Protein AF-A0A0F9ETB3-F1 (afdb_monomer_lite)

Foldseek 3Di:
DQDDPVVLVVLLVVVLVVDFFAFEKEKEWQDADPVNFKTFIWIWGQDPNDIDTCAVSLCNNLVFDADPVRRGTIFGGDDDDRQLVSQLSSQLSSCQQFAQAFDLDDPRDTGTTGSRSNRYHYDYD

Sequence (125 aa):
MKITKSEQEKSIKRLRVLVKEGDTIYTTLKHVSRSGMSRSIDVHIIKANKPRWLSRSVAEILNWGFDEKREAVKVSGCGMDMGFHLVYTLSSVLFPNGSKTLITGRNGDKKPEKDGGYLLEQVWM

Structure (mmCIF, N/CA/C/O backbone):
data_AF-A0A0F9ETB3-F1
#
_entry.id   AF-A0A0F9ETB3-F1
#
loop_
_atom_site.group_PDB
_atom_site.id
_atom_site.type_symbol
_atom_site.label_atom_id
_atom_site.label_alt_id
_atom_site.label_comp_id
_atom_site.label_asym_id
_atom_site.label_entity_id
_atom_site.label_seq_id
_atom_site.pdbx_PDB_ins_code
_atom_site.Cartn_x
_atom_site.Cartn_y
_atom_site.Cartn_z
_atom_site.occupancy
_atom_site.B_iso_or_equiv
_atom_site.auth_seq_id
_atom_site.auth_comp_id
_atom_site.auth_asym_id
_atom_site.auth_atom_id
_atom_site.pdbx_PDB_model_num
ATOM 1 N N . MET A 1 1 ? -13.598 -0.725 12.609 1.00 57.12 1 MET A N 1
ATOM 2 C CA . MET A 1 1 ? -13.510 -2.011 13.332 1.00 57.12 1 MET A CA 1
ATOM 3 C C . MET A 1 1 ? -12.033 -2.361 13.430 1.00 57.12 1 MET A C 1
ATOM 5 O O . MET A 1 1 ? -11.374 -2.291 12.402 1.00 57.12 1 MET A O 1
ATOM 9 N N . LYS A 1 2 ? -11.479 -2.599 14.627 1.00 66.38 2 LYS A N 1
ATOM 10 C CA . LYS A 1 2 ? -10.078 -3.042 14.747 1.00 66.38 2 LYS A CA 1
ATOM 11 C C . LYS A 1 2 ? -10.027 -4.523 14.386 1.00 66.38 2 LYS A C 1
ATOM 13 O O . LYS A 1 2 ? -10.762 -5.304 14.981 1.0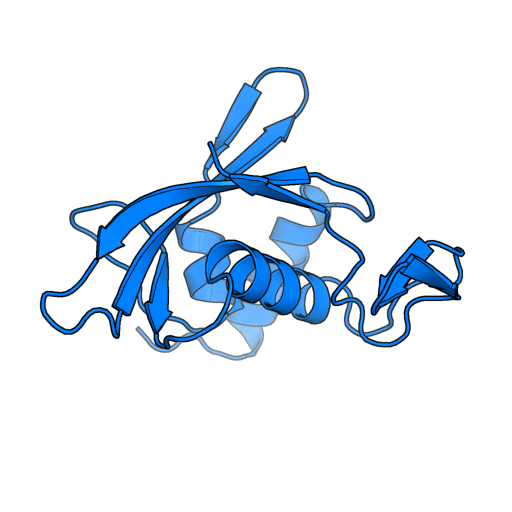0 66.38 2 LYS A O 1
ATOM 18 N N . ILE A 1 3 ? -9.211 -4.869 13.402 1.00 81.62 3 ILE A N 1
ATOM 19 C CA . ILE A 1 3 ? -9.071 -6.234 12.890 1.00 81.62 3 ILE A CA 1
ATOM 20 C C . ILE A 1 3 ? -8.052 -6.972 13.761 1.00 81.62 3 ILE A C 1
ATOM 22 O O . ILE A 1 3 ? -7.088 -6.371 14.244 1.00 81.62 3 ILE A O 1
ATOM 26 N N . THR A 1 4 ? -8.262 -8.262 14.008 1.00 88.19 4 THR A N 1
ATOM 27 C CA . THR A 1 4 ? -7.295 -9.073 14.759 1.00 88.19 4 THR A CA 1
ATOM 28 C C . THR A 1 4 ? -6.047 -9.354 13.916 1.00 88.19 4 THR A C 1
ATOM 30 O O . THR A 1 4 ? -6.105 -9.400 12.687 1.00 88.19 4 THR A O 1
ATOM 33 N N . LYS A 1 5 ? -4.899 -9.624 14.555 1.00 86.12 5 LYS A N 1
ATOM 34 C CA . LYS A 1 5 ? -3.663 -9.987 13.830 1.00 86.12 5 LYS A CA 1
ATOM 35 C C . LYS A 1 5 ? -3.856 -11.197 12.902 1.00 86.12 5 LYS A C 1
ATOM 37 O O . LYS A 1 5 ? -3.346 -11.206 11.788 1.00 86.12 5 LYS A O 1
ATOM 42 N N . SER A 1 6 ? -4.642 -12.189 13.328 1.00 89.06 6 SER A N 1
ATOM 43 C CA . SER A 1 6 ? -4.928 -13.382 12.517 1.00 89.06 6 SER A CA 1
ATOM 44 C C . SER A 1 6 ? -5.726 -13.053 11.251 1.00 89.06 6 SER A C 1
ATOM 46 O O . SER A 1 6 ? -5.459 -13.596 10.179 1.00 89.06 6 SER A O 1
ATOM 48 N N . GLU A 1 7 ? -6.705 -12.155 11.348 1.00 87.88 7 GLU A N 1
ATOM 49 C CA . GLU A 1 7 ? -7.479 -11.695 10.193 1.00 87.88 7 GLU A CA 1
ATOM 50 C C . GLU A 1 7 ? -6.622 -10.848 9.249 1.00 87.88 7 GLU A C 1
ATOM 52 O O . GLU A 1 7 ? -6.676 -11.051 8.037 1.00 87.88 7 GLU A O 1
ATOM 57 N N . GLN A 1 8 ? -5.765 -9.982 9.797 1.00 88.94 8 GLN A N 1
ATOM 58 C CA . GLN A 1 8 ? -4.810 -9.194 9.019 1.00 88.94 8 GLN A CA 1
ATOM 59 C C . GLN A 1 8 ? -3.875 -10.101 8.202 1.00 88.94 8 GLN A C 1
ATOM 61 O O . GLN A 1 8 ? -3.727 -9.906 6.997 1.00 88.94 8 GLN A O 1
ATOM 66 N N . GLU A 1 9 ? -3.308 -11.149 8.807 1.00 90.31 9 GLU A N 1
ATOM 67 C CA . GLU A 1 9 ? -2.466 -12.125 8.101 1.00 90.31 9 GLU A CA 1
ATOM 68 C C . GLU A 1 9 ? -3.214 -12.867 6.987 1.00 90.31 9 GLU A C 1
ATOM 70 O O . GLU A 1 9 ? -2.655 -13.114 5.915 1.00 90.31 9 GLU A O 1
ATOM 75 N N . LYS A 1 10 ? -4.487 -13.220 7.207 1.00 91.12 10 LYS A N 1
A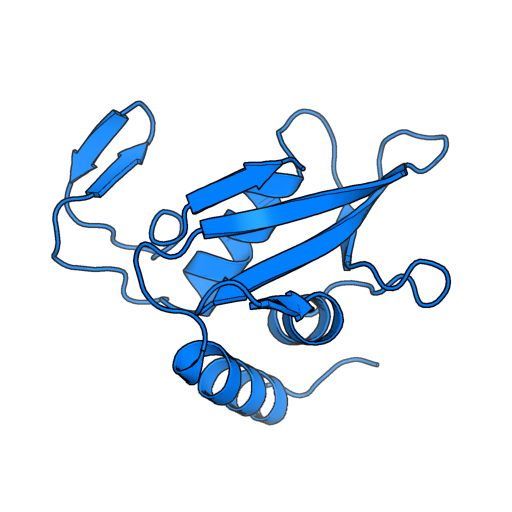TOM 76 C CA . LYS A 1 10 ? -5.329 -13.833 6.167 1.00 91.12 10 LYS A CA 1
ATOM 77 C C . LYS A 1 10 ? -5.548 -12.866 5.002 1.00 91.12 10 LYS A C 1
ATOM 79 O O . LYS A 1 10 ? -5.433 -13.287 3.850 1.00 91.12 10 LYS A O 1
ATOM 84 N N . SER A 1 11 ? -5.816 -11.592 5.282 1.00 90.19 11 SER A N 1
ATOM 85 C CA . SER A 1 11 ? -5.967 -10.556 4.254 1.00 90.19 11 SER A CA 1
ATOM 86 C C . SER A 1 11 ? -4.666 -10.322 3.485 1.00 90.19 11 SER A C 1
ATOM 88 O O . SER A 1 11 ? -4.693 -10.292 2.255 1.00 90.19 11 SER A O 1
ATOM 90 N N . ILE A 1 12 ? -3.518 -10.284 4.172 1.00 93.06 12 ILE A N 1
ATOM 91 C CA . ILE A 1 12 ? -2.190 -10.211 3.542 1.00 93.06 12 ILE A CA 1
ATOM 92 C C . ILE A 1 12 ? -1.985 -11.394 2.593 1.00 93.06 12 ILE A C 1
ATOM 94 O O . ILE A 1 12 ? -1.648 -11.199 1.427 1.00 93.06 12 ILE A O 1
ATOM 98 N N . LYS A 1 13 ? -2.236 -12.629 3.051 1.00 93.12 13 LYS A N 1
ATOM 99 C CA . LYS A 1 13 ? -2.086 -13.834 2.216 1.00 93.12 13 LYS A CA 1
ATOM 100 C C . LYS A 1 13 ? -2.955 -13.773 0.962 1.00 93.12 13 LYS A C 1
ATOM 102 O O . LYS A 1 13 ? -2.468 -14.094 -0.117 1.00 93.12 13 LYS A O 1
ATOM 107 N N . ARG A 1 14 ? -4.211 -13.331 1.083 1.00 92.06 14 ARG A N 1
ATOM 108 C CA . ARG A 1 14 ? -5.123 -13.163 -0.061 1.00 92.06 14 ARG A CA 1
ATOM 109 C C . ARG A 1 14 ? -4.611 -12.108 -1.037 1.00 92.06 14 ARG A C 1
ATOM 111 O O . ARG A 1 14 ? -4.555 -12.375 -2.235 1.00 92.06 14 ARG A O 1
ATOM 118 N N . LEU A 1 15 ? -4.197 -10.941 -0.540 1.00 93.75 15 LEU A N 1
ATOM 119 C CA . LEU A 1 15 ? -3.752 -9.853 -1.406 1.00 93.75 15 LEU A CA 1
ATOM 120 C C . LEU A 1 15 ? -2.433 -10.188 -2.121 1.00 93.75 15 LEU A C 1
ATOM 122 O O . LEU A 1 15 ? -2.296 -9.870 -3.297 1.00 93.75 15 LEU A O 1
ATOM 126 N N . ARG A 1 16 ? -1.522 -10.936 -1.482 1.00 94.00 16 ARG A N 1
ATOM 127 C CA . ARG A 1 16 ? -0.275 -11.437 -2.100 1.00 94.00 16 ARG A CA 1
ATOM 128 C C . ARG A 1 16 ? -0.489 -12.419 -3.254 1.00 94.00 16 ARG A C 1
ATOM 130 O O . ARG A 1 16 ? 0.441 -12.671 -4.022 1.00 94.00 16 ARG A O 1
ATOM 137 N N . VAL A 1 17 ? -1.673 -13.018 -3.395 1.00 93.62 17 VAL A N 1
ATOM 138 C CA . VAL A 1 17 ? -1.996 -13.813 -4.594 1.00 93.62 17 VAL A CA 1
ATOM 139 C C . VAL A 1 17 ? -2.144 -12.892 -5.805 1.00 93.62 17 VAL A C 1
ATOM 141 O O . VAL A 1 17 ? -1.695 -13.247 -6.892 1.00 93.62 17 VAL A O 1
ATOM 144 N N . LEU A 1 18 ? -2.720 -11.706 -5.599 1.00 94.25 18 LEU A N 1
ATOM 145 C CA . LEU A 1 18 ? -3.023 -10.737 -6.647 1.00 94.25 18 LEU A CA 1
ATOM 146 C C . LEU A 1 18 ? -1.867 -9.770 -6.934 1.00 94.25 18 LEU A C 1
ATOM 148 O O . LEU A 1 18 ? -1.573 -9.514 -8.100 1.00 94.25 18 LEU A O 1
ATOM 152 N N . VAL A 1 19 ? -1.256 -9.232 -5.879 1.00 96.62 19 VAL A N 1
ATOM 153 C CA . VAL A 1 19 ? -0.198 -8.216 -5.931 1.00 96.62 19 VAL A CA 1
ATOM 154 C C . VAL A 1 19 ? 1.161 -8.899 -5.806 1.00 96.62 19 VAL A C 1
ATOM 156 O O . VAL A 1 19 ? 1.392 -9.667 -4.866 1.00 96.62 19 VAL A O 1
ATOM 159 N N . LYS A 1 20 ? 2.047 -8.638 -6.764 1.00 95.31 20 LYS A N 1
ATOM 160 C CA . LYS A 1 20 ? 3.401 -9.189 -6.867 1.00 95.31 20 LYS A CA 1
ATOM 161 C C . LYS A 1 20 ? 4.438 -8.071 -6.875 1.00 95.31 20 LYS A C 1
ATOM 163 O O . LYS A 1 20 ? 4.110 -6.914 -7.109 1.00 95.31 20 LYS A O 1
ATOM 168 N N . GLU A 1 21 ? 5.685 -8.444 -6.613 1.00 93.88 21 GLU A N 1
ATOM 169 C CA . GLU A 1 21 ? 6.832 -7.542 -6.747 1.00 93.88 21 GLU A CA 1
ATOM 170 C C . GLU A 1 21 ? 6.867 -6.946 -8.166 1.00 93.88 21 GLU A C 1
ATOM 172 O O . GLU A 1 21 ? 6.644 -7.662 -9.144 1.00 93.88 21 GLU A O 1
ATOM 177 N N . GLY A 1 22 ? 7.121 -5.641 -8.266 1.00 92.88 22 GLY A N 1
ATOM 178 C CA . GLY A 1 22 ? 7.149 -4.880 -9.517 1.00 92.88 22 GLY A CA 1
ATOM 179 C C . GLY A 1 22 ? 5.779 -4.437 -10.040 1.00 92.88 22 GLY A C 1
ATOM 180 O O . GLY A 1 22 ? 5.716 -3.781 -11.078 1.00 92.88 22 GLY A O 1
ATOM 181 N N . ASP A 1 23 ? 4.679 -4.770 -9.358 1.00 96.56 23 ASP A N 1
ATOM 182 C CA . ASP A 1 23 ? 3.359 -4.289 -9.763 1.00 96.56 23 ASP A CA 1
ATOM 183 C C . ASP A 1 23 ? 3.197 -2.783 -9.539 1.00 96.56 23 ASP A C 1
ATOM 185 O O . ASP A 1 23 ? 3.639 -2.226 -8.533 1.00 96.56 23 ASP A O 1
ATOM 189 N N . THR A 1 24 ? 2.474 -2.140 -10.456 1.00 97.81 24 THR A N 1
ATOM 190 C CA . THR A 1 24 ? 2.076 -0.738 -10.333 1.00 97.81 24 THR A CA 1
ATOM 191 C C . THR A 1 24 ? 0.742 -0.609 -9.610 1.00 97.81 24 THR A C 1
ATOM 193 O O . THR A 1 24 ? -0.284 -1.139 -10.051 1.00 97.81 24 THR A O 1
ATOM 196 N N . ILE A 1 25 ? 0.753 0.137 -8.510 1.00 98.38 25 ILE A N 1
ATOM 197 C CA . ILE A 1 25 ? -0.429 0.546 -7.767 1.00 98.38 25 ILE A CA 1
ATOM 198 C C . ILE A 1 25 ? -0.814 1.959 -8.187 1.00 98.38 25 ILE A C 1
ATOM 200 O O . ILE A 1 25 ? -0.037 2.909 -8.080 1.00 98.38 25 ILE A O 1
ATOM 204 N N . TYR A 1 26 ? -2.052 2.089 -8.639 1.00 98.62 26 TYR A N 1
ATOM 205 C CA . TYR A 1 26 ? -2.625 3.348 -9.067 1.00 98.62 26 TYR A CA 1
ATOM 206 C C . TYR A 1 26 ? -3.401 3.979 -7.923 1.00 98.62 26 TYR A C 1
ATOM 208 O O . TYR A 1 26 ? -4.249 3.332 -7.301 1.00 98.62 26 TYR A O 1
ATOM 216 N N . THR A 1 27 ? -3.132 5.252 -7.663 1.00 98.62 27 THR A N 1
ATOM 217 C CA . THR A 1 27 ? -3.801 6.019 -6.616 1.00 98.62 27 THR A CA 1
ATOM 218 C C . THR A 1 27 ? -4.552 7.200 -7.207 1.00 98.62 27 THR A C 1
ATOM 220 O O . THR A 1 27 ? -4.020 7.910 -8.055 1.00 98.62 27 THR A O 1
ATOM 223 N N . THR A 1 28 ? -5.758 7.460 -6.710 1.00 98.50 28 THR A N 1
ATOM 224 C CA . THR A 1 28 ? -6.560 8.631 -7.090 1.00 98.50 28 THR A CA 1
ATOM 225 C C . THR A 1 28 ? -6.994 9.382 -5.842 1.00 98.50 28 THR A C 1
ATOM 227 O O . THR A 1 28 ? -7.545 8.803 -4.903 1.00 98.50 28 THR A O 1
ATOM 230 N N . LEU A 1 29 ? -6.770 10.693 -5.817 1.00 98.06 29 LEU A N 1
ATOM 231 C CA . LEU A 1 29 ? -7.167 11.531 -4.692 1.00 98.06 29 LEU A CA 1
ATOM 232 C C . LEU A 1 29 ? -8.663 11.861 -4.781 1.00 98.06 29 LEU A C 1
ATOM 234 O O . LEU A 1 29 ? -9.089 12.600 -5.661 1.00 98.06 29 LEU A O 1
ATOM 238 N N . LYS A 1 30 ? -9.472 11.347 -3.849 1.00 98.19 30 LYS A N 1
ATOM 239 C CA . LYS A 1 30 ? -10.925 11.604 -3.821 1.00 98.19 30 LYS A CA 1
ATOM 240 C C . LYS A 1 30 ? -11.300 12.827 -2.994 1.00 98.19 30 LYS A C 1
ATOM 242 O O . LYS A 1 30 ? -12.338 13.438 -3.234 1.00 98.19 30 LYS A O 1
ATOM 247 N N . HIS A 1 31 ? -10.523 13.138 -1.957 1.00 98.06 31 HIS A N 1
ATOM 248 C CA . HIS A 1 31 ? -10.812 14.244 -1.044 1.00 98.06 31 HIS A CA 1
ATOM 249 C C . HIS A 1 31 ? -9.609 14.604 -0.175 1.00 98.06 31 HIS A C 1
ATOM 251 O O . HIS A 1 31 ? -8.793 13.744 0.155 1.00 98.06 31 HIS A O 1
ATOM 257 N N . VAL A 1 32 ? -9.567 15.859 0.270 1.00 97.44 32 VAL A N 1
ATOM 258 C CA . VAL A 1 32 ? -8.623 16.371 1.267 1.00 97.44 32 VAL A CA 1
ATOM 259 C C . VAL A 1 32 ? -9.411 17.089 2.361 1.00 97.44 32 VAL A C 1
ATOM 261 O O . VAL A 1 32 ? -10.359 17.816 2.068 1.00 97.44 32 VAL A O 1
ATOM 264 N N . SER A 1 33 ? -9.050 16.886 3.629 1.00 96.38 33 SER A N 1
ATOM 265 C CA . SER A 1 33 ? -9.632 17.645 4.739 1.00 96.38 33 SER A CA 1
ATOM 266 C C . SER A 1 33 ? -9.328 19.140 4.605 1.00 96.38 33 SER A C 1
ATOM 268 O O . SER A 1 33 ? -8.307 19.526 4.044 1.00 96.38 33 SER A O 1
ATOM 270 N N . ARG A 1 34 ? -10.165 19.998 5.205 1.00 96.81 34 ARG A N 1
ATOM 271 C CA . ARG A 1 34 ? -9.944 21.460 5.216 1.00 96.81 34 ARG A CA 1
ATOM 272 C C . ARG A 1 34 ? -8.564 21.869 5.742 1.00 96.81 34 ARG A C 1
ATOM 274 O O . ARG A 1 34 ? -8.014 22.857 5.286 1.00 96.81 34 ARG A O 1
ATOM 281 N N . SER A 1 35 ? -8.019 21.117 6.698 1.00 95.31 35 SER A N 1
ATOM 282 C CA . SER A 1 35 ? -6.686 21.349 7.266 1.00 95.31 35 SER A CA 1
ATOM 283 C C . SER A 1 35 ? -5.530 20.884 6.374 1.00 95.31 35 SER A C 1
ATOM 285 O O . SER A 1 35 ? -4.380 21.120 6.716 1.00 95.31 35 SER A O 1
ATOM 287 N N . GLY A 1 36 ? -5.797 20.144 5.293 1.00 94.25 36 GLY A N 1
ATOM 288 C CA . GLY A 1 36 ? -4.755 19.502 4.484 1.00 94.25 36 GLY A CA 1
ATOM 289 C C . GLY A 1 36 ? -4.071 18.298 5.151 1.00 94.25 36 GLY A C 1
ATOM 290 O O . GLY A 1 36 ? -3.185 17.690 4.548 1.00 94.25 36 GLY A O 1
ATOM 291 N N . MET A 1 37 ? -4.478 17.939 6.376 1.00 96.25 37 MET A N 1
ATOM 292 C CA . MET A 1 37 ? -3.832 16.909 7.204 1.00 96.25 37 MET A CA 1
ATOM 293 C C . MET A 1 37 ? -4.338 15.486 6.946 1.00 96.25 37 MET A C 1
ATOM 295 O O . MET A 1 37 ? -3.756 14.531 7.458 1.00 96.25 37 MET A O 1
ATOM 299 N N . SER A 1 38 ? -5.430 15.314 6.199 1.00 96.62 38 SER A N 1
ATOM 300 C CA . SER A 1 38 ? -5.966 13.996 5.857 1.00 96.62 38 SER A CA 1
ATOM 301 C C . SER A 1 38 ? -6.466 13.958 4.420 1.00 96.62 38 SER A C 1
ATOM 303 O O . SER A 1 38 ? -7.020 14.937 3.918 1.00 96.62 38 SER A O 1
ATOM 305 N N . ARG A 1 39 ? -6.265 12.821 3.757 1.00 97.81 39 ARG A N 1
ATOM 306 C CA . ARG A 1 39 ? -6.658 12.555 2.373 1.00 97.81 39 ARG A CA 1
ATOM 307 C C . ARG A 1 39 ? -7.444 11.253 2.311 1.00 97.81 39 ARG A C 1
ATOM 309 O O . ARG A 1 39 ? -7.110 10.308 3.020 1.00 97.81 39 ARG A O 1
ATOM 316 N N . SER A 1 40 ? -8.456 11.206 1.454 1.00 98.50 40 SER A N 1
ATOM 317 C CA . SER A 1 40 ? -9.128 9.964 1.067 1.00 98.50 40 SER A CA 1
ATOM 318 C C . SER A 1 40 ? -8.564 9.555 -0.291 1.00 98.50 40 SER A C 1
ATOM 320 O O . SER A 1 40 ? -8.805 10.245 -1.285 1.00 98.50 40 SER A O 1
ATOM 322 N N . ILE A 1 41 ? -7.766 8.489 -0.317 1.00 98.69 41 ILE A N 1
ATOM 323 C CA . ILE A 1 41 ? -7.051 8.010 -1.504 1.00 98.69 41 ILE A CA 1
ATOM 324 C C . ILE A 1 41 ? -7.631 6.664 -1.927 1.00 98.69 41 ILE A C 1
ATOM 326 O O . ILE A 1 41 ? -7.678 5.714 -1.148 1.00 98.69 41 ILE A O 1
ATOM 330 N N . ASP A 1 42 ? -8.101 6.613 -3.162 1.00 98.62 42 ASP A N 1
ATOM 331 C CA . ASP A 1 42 ? -8.603 5.408 -3.803 1.00 98.62 42 ASP A CA 1
ATOM 332 C C . ASP A 1 42 ? -7.450 4.648 -4.460 1.00 98.62 42 ASP A C 1
ATOM 334 O O . ASP A 1 42 ? -6.526 5.269 -4.986 1.00 98.62 42 ASP A O 1
ATOM 338 N N . VAL A 1 43 ? -7.482 3.320 -4.400 1.00 98.62 43 VAL A N 1
ATOM 339 C CA . VAL A 1 43 ? -6.358 2.440 -4.712 1.00 98.62 43 VAL A CA 1
ATOM 340 C C . VAL A 1 43 ? -6.810 1.339 -5.656 1.00 98.62 43 VAL A C 1
ATOM 342 O O . VAL A 1 43 ? -7.726 0.567 -5.355 1.00 98.62 43 VAL A O 1
ATOM 345 N N . HIS A 1 44 ? -6.107 1.227 -6.777 1.00 98.12 44 HIS A N 1
ATOM 346 C CA . HIS A 1 44 ? -6.376 0.254 -7.819 1.00 98.12 44 HIS A CA 1
ATOM 347 C C . HIS A 1 44 ? -5.108 -0.450 -8.279 1.00 98.12 44 HIS A C 1
ATOM 349 O O . HIS A 1 44 ? -4.010 0.097 -8.244 1.00 98.12 44 HIS A O 1
ATOM 355 N N . ILE A 1 45 ? -5.287 -1.660 -8.793 1.00 98.00 45 ILE A N 1
ATOM 356 C CA . ILE A 1 45 ? -4.291 -2.345 -9.611 1.00 98.00 45 ILE A CA 1
ATOM 357 C C . ILE A 1 45 ? -4.919 -2.695 -10.954 1.00 98.00 45 ILE A C 1
ATOM 359 O O . ILE A 1 45 ? -6.083 -3.096 -11.014 1.00 98.00 45 ILE A O 1
ATOM 363 N N . ILE A 1 46 ? -4.163 -2.568 -12.039 1.00 97.12 46 ILE A N 1
ATOM 364 C CA . ILE A 1 46 ? -4.619 -2.981 -13.367 1.00 97.12 46 ILE A CA 1
ATOM 365 C C . ILE A 1 46 ? -3.980 -4.330 -13.682 1.00 97.12 46 ILE A C 1
ATOM 367 O O . ILE A 1 46 ? -2.761 -4.459 -13.751 1.00 97.12 46 ILE A O 1
ATOM 371 N N . LYS A 1 47 ? -4.807 -5.363 -13.866 1.00 94.69 47 LYS A N 1
ATOM 372 C CA . LYS A 1 47 ? -4.357 -6.713 -14.235 1.00 94.69 47 LYS A CA 1
ATOM 373 C C . LYS A 1 47 ? -5.127 -7.195 -15.448 1.00 94.69 47 LYS A C 1
ATOM 375 O O . LYS A 1 47 ? -6.355 -7.193 -15.427 1.00 94.69 47 LYS A O 1
ATOM 380 N N . ALA A 1 48 ? -4.406 -7.629 -16.484 1.00 94.38 48 ALA A N 1
ATOM 381 C CA . ALA A 1 48 ? -4.995 -8.066 -17.752 1.00 94.38 48 ALA A CA 1
ATOM 382 C C . ALA A 1 48 ? -6.009 -7.041 -18.308 1.00 94.38 48 ALA A C 1
ATOM 384 O O . ALA A 1 48 ? -7.143 -7.392 -18.631 1.00 94.38 48 ALA A O 1
ATOM 385 N N . ASN A 1 49 ? -5.610 -5.761 -18.343 1.00 94.38 49 ASN A N 1
ATOM 386 C CA . ASN A 1 49 ? -6.425 -4.618 -18.783 1.00 94.38 49 ASN A CA 1
ATOM 387 C C . ASN A 1 49 ? -7.748 -4.424 -18.022 1.00 94.38 49 ASN A C 1
ATOM 389 O O . ASN A 1 49 ? -8.670 -3.789 -18.528 1.00 94.38 49 ASN A O 1
ATOM 393 N N . LYS A 1 50 ? -7.856 -4.958 -16.801 1.00 96.19 50 LYS A N 1
ATOM 394 C CA . LYS A 1 50 ? -9.024 -4.772 -15.938 1.00 96.19 50 LYS A CA 1
ATOM 395 C C . LYS A 1 50 ? -8.603 -4.091 -14.636 1.00 96.19 50 LYS A C 1
ATOM 397 O O . LYS A 1 50 ? -7.745 -4.643 -13.935 1.00 96.19 50 LYS A O 1
ATOM 402 N N . PRO A 1 51 ? -9.183 -2.926 -14.295 1.00 96.25 51 PRO A N 1
ATOM 403 C CA . PRO A 1 51 ? -8.954 -2.316 -12.998 1.00 96.25 51 PRO A CA 1
ATOM 404 C C . P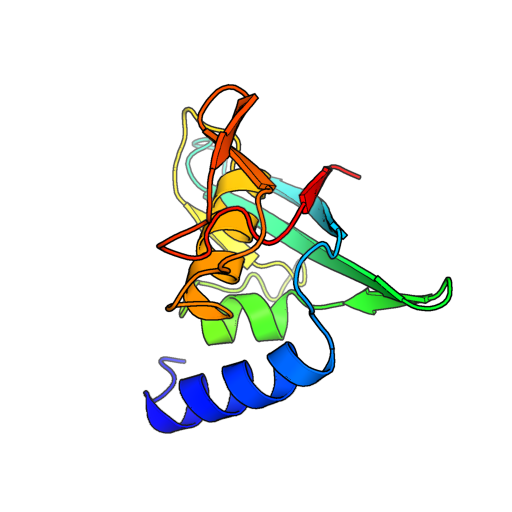RO A 1 51 ? -9.574 -3.194 -11.912 1.00 96.25 51 PRO A C 1
ATOM 406 O O . PRO A 1 51 ? -10.679 -3.721 -12.055 1.00 96.25 51 PRO A O 1
ATOM 409 N N . ARG A 1 52 ? -8.843 -3.367 -10.817 1.00 97.12 52 ARG A N 1
ATOM 410 C CA . ARG A 1 52 ? -9.309 -4.037 -9.609 1.00 97.12 52 ARG A CA 1
ATOM 411 C C . ARG A 1 52 ? -9.149 -3.082 -8.447 1.00 97.12 52 ARG A C 1
ATOM 413 O O . ARG A 1 52 ? -8.052 -2.589 -8.194 1.00 97.12 52 ARG A O 1
ATOM 420 N N . TRP A 1 53 ? -10.253 -2.835 -7.765 1.00 97.75 53 TRP A N 1
ATOM 421 C CA . TRP A 1 53 ? -10.301 -1.968 -6.603 1.00 97.75 53 TRP A CA 1
ATOM 422 C C . TRP A 1 53 ? -9.722 -2.671 -5.376 1.00 97.75 53 TRP A C 1
ATOM 424 O O . TRP A 1 53 ? -10.070 -3.820 -5.094 1.00 97.75 53 TRP A O 1
ATOM 434 N N . LEU A 1 54 ? -8.824 -1.987 -4.666 1.00 97.69 54 LEU A N 1
ATOM 435 C CA . LEU A 1 54 ? -8.093 -2.531 -3.520 1.00 97.69 54 LEU A CA 1
ATOM 436 C C . LEU A 1 54 ? -8.334 -1.752 -2.220 1.00 97.69 54 LEU A C 1
ATOM 438 O O . LEU A 1 54 ? -7.916 -2.223 -1.163 1.00 97.69 54 LEU A O 1
ATOM 442 N N . SER A 1 55 ? -8.995 -0.589 -2.259 1.00 98.00 55 SER A N 1
ATOM 443 C CA . SER A 1 55 ? -9.022 0.363 -1.136 1.00 98.00 55 SER A CA 1
ATOM 444 C C . SER A 1 55 ? -9.497 -0.248 0.184 1.00 98.00 55 SER A C 1
ATOM 446 O O . SER A 1 55 ? -8.864 -0.019 1.214 1.00 98.00 55 SER A O 1
ATOM 448 N N . ARG A 1 56 ? -10.556 -1.073 0.180 1.00 96.19 56 ARG A N 1
ATOM 449 C CA . ARG A 1 56 ? -11.008 -1.758 1.406 1.00 96.19 56 ARG A CA 1
ATOM 450 C C . ARG A 1 56 ? -9.917 -2.668 1.967 1.00 96.19 56 ARG A C 1
ATOM 452 O O . ARG A 1 56 ? -9.536 -2.512 3.121 1.00 96.19 56 ARG A O 1
ATOM 459 N N . SER A 1 57 ? -9.379 -3.573 1.151 1.00 95.81 57 SER A N 1
ATOM 460 C CA . SER A 1 57 ? -8.346 -4.519 1.588 1.00 95.81 57 SER A CA 1
ATOM 461 C C . SER A 1 57 ? -7.068 -3.817 2.044 1.00 95.81 57 SER A C 1
ATOM 463 O O . SER A 1 57 ? -6.436 -4.261 2.997 1.00 95.81 57 SER A O 1
ATOM 465 N N . VAL A 1 58 ? -6.696 -2.707 1.404 1.00 97.44 58 VAL A N 1
ATOM 466 C CA . VAL A 1 58 ? -5.538 -1.901 1.810 1.00 97.44 58 VAL A CA 1
ATOM 467 C C . VAL A 1 58 ? -5.776 -1.257 3.174 1.00 97.44 58 VAL A C 1
ATOM 469 O O . VAL A 1 58 ? -4.925 -1.384 4.051 1.00 97.44 58 VAL A O 1
ATOM 472 N N . ALA A 1 59 ? -6.934 -0.628 3.395 1.00 96.62 59 ALA A N 1
ATOM 473 C CA . ALA A 1 59 ? -7.266 -0.053 4.699 1.00 96.62 59 ALA A CA 1
ATOM 474 C C . ALA A 1 59 ? -7.260 -1.116 5.811 1.00 96.62 59 ALA A C 1
ATOM 476 O O . ALA A 1 59 ? -6.743 -0.868 6.898 1.00 96.62 59 ALA A O 1
ATOM 477 N N . GLU A 1 60 ? -7.772 -2.316 5.525 1.00 94.06 60 GLU A N 1
ATOM 478 C CA . GLU A 1 60 ? -7.764 -3.449 6.454 1.00 94.06 60 GLU A CA 1
ATOM 479 C C . GLU A 1 60 ? -6.344 -3.930 6.783 1.00 94.06 60 GLU A C 1
ATOM 481 O O . GLU A 1 60 ? -5.984 -4.051 7.953 1.00 94.06 60 GLU A O 1
ATOM 486 N N . ILE A 1 61 ? -5.517 -4.175 5.761 1.00 95.25 61 ILE A N 1
ATOM 487 C CA . ILE A 1 61 ? -4.146 -4.683 5.923 1.00 95.25 61 ILE A CA 1
ATOM 488 C C . ILE A 1 61 ? -3.261 -3.677 6.654 1.00 95.25 61 ILE A C 1
ATOM 490 O O . ILE A 1 61 ? -2.438 -4.078 7.473 1.00 95.25 61 ILE A O 1
ATOM 494 N N . LEU A 1 62 ? -3.435 -2.383 6.389 1.00 95.56 62 LEU A N 1
ATOM 495 C CA . LEU A 1 62 ? -2.680 -1.323 7.055 1.00 95.56 62 LEU A CA 1
ATOM 496 C C . LEU A 1 62 ? -3.261 -0.942 8.422 1.00 95.56 62 LEU A C 1
ATOM 498 O O . LEU A 1 62 ? -2.633 -0.187 9.164 1.00 95.56 62 LEU A O 1
ATOM 502 N N . ASN A 1 63 ? -4.442 -1.465 8.772 1.00 94.44 63 ASN A N 1
ATOM 503 C CA . ASN A 1 63 ? -5.218 -1.044 9.937 1.00 94.44 63 ASN A CA 1
ATOM 504 C C . ASN A 1 63 ? -5.425 0.488 9.961 1.00 94.44 63 ASN A C 1
ATOM 506 O O . ASN A 1 63 ? -5.289 1.152 10.991 1.00 94.44 63 ASN A O 1
ATOM 510 N N . TRP A 1 64 ? -5.715 1.053 8.788 1.00 96.00 64 TRP A N 1
ATOM 511 C CA . TRP A 1 64 ? -5.976 2.475 8.577 1.00 96.00 64 TRP A CA 1
ATOM 512 C C . TRP A 1 64 ? -7.478 2.756 8.508 1.00 96.00 64 TRP A C 1
ATOM 514 O O . TRP A 1 64 ? -8.314 1.858 8.397 1.00 96.00 64 TRP A O 1
ATOM 524 N N . GLY A 1 65 ? -7.843 4.036 8.598 1.00 95.94 65 GLY A N 1
ATOM 525 C CA . GLY A 1 65 ? -9.233 4.449 8.440 1.00 95.94 65 GLY A CA 1
ATOM 526 C C . GLY A 1 65 ? -9.726 4.229 7.007 1.00 95.94 65 GLY A C 1
ATOM 527 O O . GLY A 1 65 ? -8.965 4.344 6.051 1.00 95.94 65 GLY A O 1
ATOM 528 N N . PHE A 1 66 ? -11.024 3.990 6.855 1.00 97.62 66 PHE A N 1
ATOM 529 C CA . PHE A 1 66 ? -11.690 3.925 5.556 1.00 97.62 66 PHE A CA 1
ATOM 530 C C . PHE A 1 66 ? -12.772 5.012 5.478 1.00 97.62 66 PHE A C 1
ATOM 532 O O . PHE A 1 66 ? -13.447 5.317 6.468 1.00 97.62 66 PHE A O 1
ATOM 539 N N . ASP A 1 67 ? -12.880 5.674 4.332 1.00 97.75 67 ASP A N 1
ATOM 540 C CA . ASP A 1 67 ? -13.908 6.668 4.034 1.00 97.75 67 ASP A CA 1
ATOM 541 C C . ASP A 1 67 ? -15.037 5.998 3.251 1.00 97.75 67 ASP A C 1
ATOM 543 O O . ASP A 1 67 ? -14.991 5.946 2.027 1.00 97.75 67 ASP A O 1
ATOM 547 N N . GLU A 1 68 ? -16.049 5.494 3.963 1.00 97.31 68 GLU A N 1
ATOM 548 C CA . GLU A 1 68 ? -17.199 4.785 3.375 1.00 97.31 68 GLU A CA 1
ATOM 549 C C . GLU A 1 68 ? -17.921 5.612 2.302 1.00 97.31 68 GLU A C 1
ATOM 551 O O . GLU A 1 68 ? -18.387 5.067 1.311 1.00 97.31 68 GLU A O 1
ATOM 556 N N . LYS A 1 69 ? -17.978 6.943 2.453 1.00 97.38 69 LYS A N 1
ATOM 557 C CA . LYS A 1 69 ? -18.672 7.816 1.493 1.00 97.38 69 LYS A CA 1
ATOM 558 C C . LYS A 1 69 ? -17.939 7.910 0.152 1.00 97.38 69 LYS A C 1
ATOM 560 O O . LYS A 1 69 ? -18.553 8.234 -0.858 1.00 97.38 69 LYS A O 1
ATOM 565 N N . ARG A 1 70 ? -16.618 7.725 0.161 1.00 97.50 70 ARG A N 1
ATOM 566 C CA . ARG A 1 70 ? -15.744 7.921 -1.008 1.00 97.50 70 ARG A CA 1
ATOM 567 C C . ARG A 1 70 ? -15.030 6.649 -1.442 1.00 97.50 70 ARG A C 1
ATOM 569 O O . ARG A 1 70 ? -14.218 6.716 -2.358 1.00 97.50 70 ARG A O 1
ATOM 576 N N . GLU A 1 71 ? -15.301 5.546 -0.750 1.00 97.94 71 GLU A N 1
ATOM 577 C CA . GLU A 1 71 ? -14.734 4.220 -0.986 1.00 97.94 71 GLU A CA 1
ATOM 578 C C . GLU A 1 71 ? -13.198 4.237 -1.077 1.00 97.94 71 GLU A C 1
ATOM 580 O O . GLU A 1 71 ? -12.581 3.637 -1.955 1.00 97.94 71 GLU A O 1
ATOM 585 N N . ALA A 1 72 ? -12.570 4.960 -0.148 1.00 98.44 72 ALA A N 1
ATOM 586 C CA . ALA A 1 72 ? -11.153 5.299 -0.209 1.00 98.44 72 ALA A CA 1
ATOM 587 C C . ALA A 1 72 ? -10.451 5.134 1.145 1.00 98.44 72 ALA A C 1
ATOM 589 O O . ALA A 1 72 ? -11.057 5.251 2.214 1.00 98.44 72 ALA A O 1
ATOM 590 N N . VAL A 1 73 ? -9.142 4.895 1.104 1.00 98.50 73 VAL A N 1
ATOM 591 C CA . VAL A 1 73 ? -8.287 4.781 2.289 1.00 98.50 73 VAL A CA 1
ATOM 592 C C . VAL A 1 73 ? -8.059 6.168 2.883 1.00 98.50 73 VAL A C 1
ATOM 594 O O . VAL A 1 73 ? -7.681 7.101 2.174 1.00 98.50 73 VAL A O 1
ATOM 597 N N . LYS A 1 74 ? -8.260 6.322 4.194 1.00 98.12 74 LYS A N 1
ATOM 598 C CA . LYS A 1 74 ? -7.911 7.553 4.908 1.00 98.12 74 LYS A CA 1
ATOM 599 C C . LYS A 1 74 ? -6.433 7.537 5.254 1.00 98.12 74 LYS A C 1
ATOM 601 O O . LYS A 1 74 ? -5.989 6.717 6.052 1.00 98.12 74 LYS A O 1
ATOM 606 N N . VAL A 1 75 ? -5.708 8.501 4.707 1.00 98.06 75 VAL A N 1
ATOM 607 C CA . VAL A 1 75 ? -4.280 8.692 4.948 1.00 98.06 75 VAL A CA 1
ATOM 608 C C . VAL A 1 75 ? -4.079 10.023 5.662 1.00 98.06 75 VAL A C 1
ATOM 610 O O . VAL A 1 75 ? -4.581 11.057 5.215 1.00 98.06 75 VAL A O 1
ATOM 613 N N . SER A 1 76 ? -3.392 10.007 6.801 1.00 96.44 76 SER A N 1
ATOM 614 C CA . SER A 1 76 ? -3.067 11.201 7.591 1.00 96.44 76 SER A CA 1
ATOM 615 C C . SER A 1 76 ? -1.628 11.647 7.361 1.00 96.44 76 SER A C 1
ATOM 617 O O . SER A 1 76 ? -0.762 10.811 7.135 1.00 96.44 76 SER A O 1
ATOM 619 N N . GLY A 1 77 ? -1.370 12.947 7.477 1.00 93.88 77 GLY A N 1
ATOM 620 C CA . GLY A 1 77 ? -0.042 13.539 7.322 1.00 93.88 77 GLY A CA 1
ATOM 621 C C . GLY A 1 77 ? -0.026 14.694 6.323 1.00 93.88 77 GLY A C 1
ATOM 622 O O . GLY A 1 77 ? -1.026 15.002 5.667 1.00 93.88 77 GLY A O 1
ATOM 623 N N . CYS A 1 78 ? 1.119 15.357 6.222 1.00 92.94 78 CYS A N 1
ATOM 624 C CA . CYS A 1 78 ? 1.384 16.445 5.286 1.00 92.94 78 CYS A CA 1
ATOM 625 C C . CYS A 1 78 ? 2.889 16.507 4.967 1.00 92.94 78 CYS A C 1
ATOM 627 O O . CYS A 1 78 ? 3.690 15.870 5.645 1.00 92.94 78 CYS A O 1
ATOM 629 N N . GLY A 1 79 ? 3.267 17.257 3.925 1.00 91.94 79 GLY A N 1
ATOM 630 C CA . GLY A 1 79 ? 4.678 17.500 3.584 1.00 91.94 79 GLY A CA 1
ATOM 631 C C . GLY A 1 79 ? 5.385 16.384 2.802 1.00 91.94 79 GLY A C 1
ATOM 632 O O . GLY A 1 79 ? 6.599 16.442 2.651 1.00 91.94 79 GLY A O 1
ATOM 633 N N . MET A 1 80 ? 4.653 15.388 2.293 1.00 94.69 80 MET A N 1
ATOM 634 C CA . MET A 1 80 ? 5.181 14.316 1.439 1.00 94.69 80 MET A CA 1
ATOM 635 C C . MET A 1 80 ? 4.140 13.862 0.405 1.00 94.69 80 MET A C 1
ATOM 637 O O . MET A 1 80 ? 2.965 14.234 0.499 1.00 94.69 80 MET A O 1
ATOM 641 N N . ASP A 1 81 ? 4.550 13.028 -0.555 1.00 96.19 81 ASP A N 1
ATOM 642 C CA . ASP A 1 81 ? 3.610 12.335 -1.437 1.00 96.19 81 ASP A CA 1
ATOM 643 C C . ASP A 1 81 ? 2.869 11.241 -0.650 1.00 96.19 81 ASP A C 1
ATOM 645 O O . ASP A 1 81 ? 3.435 10.227 -0.235 1.00 96.19 81 ASP A O 1
ATOM 649 N N . MET A 1 82 ? 1.577 11.475 -0.416 1.00 97.19 82 MET A N 1
ATOM 650 C CA . MET A 1 82 ? 0.749 10.582 0.395 1.00 97.19 82 MET A CA 1
ATOM 651 C C . MET A 1 82 ? 0.302 9.320 -0.352 1.00 97.19 82 MET A C 1
ATOM 653 O O . MET A 1 82 ? -0.062 8.339 0.295 1.00 97.19 82 MET A O 1
ATOM 657 N N . GLY A 1 83 ? 0.322 9.334 -1.686 1.00 97.75 83 GLY A N 1
ATOM 658 C CA . GLY A 1 83 ? 0.077 8.157 -2.515 1.00 97.75 83 GLY A CA 1
ATOM 659 C C . GLY A 1 83 ? 1.276 7.228 -2.434 1.00 97.75 83 GLY A C 1
ATOM 660 O O . GLY A 1 83 ? 1.113 6.054 -2.103 1.00 97.75 83 GLY A O 1
ATOM 661 N N . PHE A 1 84 ? 2.482 7.780 -2.593 1.00 96.94 84 PHE A N 1
ATOM 662 C CA . PHE A 1 84 ? 3.725 7.053 -2.348 1.00 96.94 84 PHE A CA 1
ATOM 663 C C . PHE A 1 84 ? 3.780 6.494 -0.922 1.00 96.94 84 PHE A C 1
ATOM 665 O O . PHE A 1 84 ? 4.025 5.307 -0.751 1.00 96.94 84 PHE A O 1
ATOM 672 N N . HIS A 1 85 ? 3.487 7.298 0.108 1.00 97.81 85 HIS A N 1
ATOM 673 C CA . HIS A 1 85 ? 3.476 6.822 1.498 1.00 97.81 85 HIS A CA 1
ATOM 674 C C . HIS A 1 85 ? 2.552 5.610 1.708 1.00 97.81 85 HIS A C 1
ATOM 676 O O . HIS A 1 85 ? 2.934 4.640 2.369 1.00 97.81 85 HIS A O 1
ATOM 682 N N . LEU A 1 86 ? 1.342 5.658 1.139 1.00 98.38 86 LEU A N 1
ATOM 683 C CA . LEU A 1 86 ? 0.388 4.553 1.192 1.00 98.38 86 LEU A CA 1
ATOM 684 C C . LEU A 1 86 ? 0.962 3.303 0.519 1.00 98.38 86 LEU A C 1
ATOM 686 O O . LEU A 1 86 ? 0.955 2.234 1.131 1.00 98.38 86 LEU A O 1
ATOM 690 N N . VAL A 1 87 ? 1.463 3.426 -0.714 1.00 98.19 87 VAL A N 1
ATOM 691 C CA . VAL A 1 87 ? 1.964 2.278 -1.489 1.00 98.19 87 VAL A CA 1
ATOM 692 C C . VAL A 1 87 ? 3.239 1.702 -0.878 1.00 98.19 87 VAL A C 1
ATOM 694 O O . VAL A 1 87 ? 3.343 0.485 -0.755 1.00 98.19 87 VAL A O 1
ATOM 697 N N . TYR A 1 88 ? 4.146 2.550 -0.394 1.00 97.19 88 TYR A N 1
ATOM 698 C CA . TYR A 1 88 ? 5.342 2.142 0.339 1.00 97.19 88 TYR A CA 1
ATOM 699 C C . TYR A 1 88 ? 4.978 1.293 1.560 1.00 97.19 88 TYR A C 1
ATOM 701 O O . TYR A 1 88 ? 5.479 0.184 1.739 1.00 97.19 88 TYR A O 1
ATOM 709 N N . THR A 1 89 ? 4.041 1.783 2.379 1.00 97.88 89 THR A N 1
ATOM 710 C CA . THR A 1 89 ? 3.613 1.077 3.595 1.00 97.88 89 THR A CA 1
ATOM 711 C C . THR A 1 89 ? 2.922 -0.244 3.249 1.00 97.88 89 THR A C 1
ATOM 713 O O . THR A 1 89 ? 3.189 -1.266 3.881 1.00 97.88 89 THR A O 1
ATOM 716 N N . LEU A 1 90 ? 2.072 -0.252 2.215 1.00 98.06 90 LEU A N 1
ATOM 717 C CA . LEU A 1 90 ? 1.453 -1.472 1.691 1.00 98.06 90 LEU A CA 1
ATOM 718 C C . LEU A 1 90 ? 2.511 -2.488 1.251 1.00 98.06 90 LEU A C 1
ATOM 720 O O . LEU A 1 90 ? 2.417 -3.661 1.611 1.00 98.06 90 LEU A O 1
ATOM 724 N N . SER A 1 91 ? 3.522 -2.037 0.513 1.00 97.31 91 SER A N 1
ATOM 725 C CA . SER A 1 91 ? 4.596 -2.880 0.002 1.00 97.31 91 SER A CA 1
ATOM 726 C C . SER A 1 91 ? 5.401 -3.520 1.135 1.00 97.31 91 SER A C 1
ATOM 728 O O . SER A 1 91 ? 5.540 -4.744 1.162 1.00 97.31 91 SER A O 1
ATOM 730 N N . SER A 1 92 ? 5.826 -2.746 2.141 1.00 96.44 92 SER A N 1
ATOM 731 C CA . SER A 1 92 ? 6.543 -3.285 3.309 1.00 96.44 92 SER A CA 1
ATOM 732 C C . SER A 1 92 ? 5.727 -4.323 4.090 1.00 96.44 92 SER A C 1
ATOM 734 O O . SER A 1 92 ? 6.284 -5.285 4.614 1.00 96.44 92 SER A O 1
ATOM 736 N N . VAL A 1 93 ? 4.397 -4.178 4.155 1.00 96.38 93 VAL A N 1
ATOM 737 C CA . VAL A 1 93 ? 3.525 -5.156 4.832 1.00 96.38 93 VAL A CA 1
ATOM 738 C C . VAL A 1 93 ? 3.332 -6.432 4.002 1.00 96.38 93 VAL A C 1
ATOM 740 O O . VAL A 1 93 ? 3.267 -7.530 4.559 1.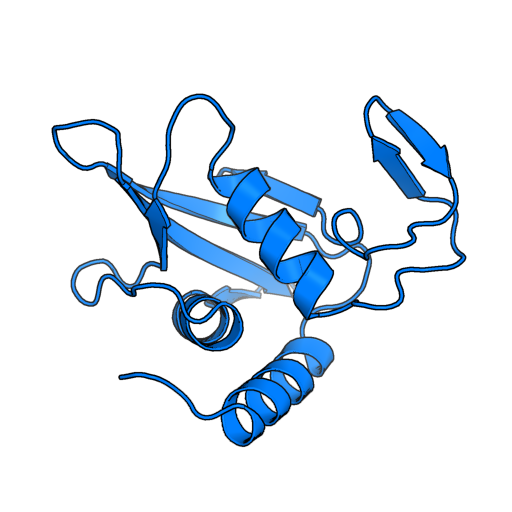00 96.38 93 VAL A O 1
ATOM 743 N N . LEU A 1 94 ? 3.244 -6.322 2.674 1.00 96.12 94 LEU A N 1
ATOM 744 C CA . LEU A 1 94 ? 3.105 -7.482 1.786 1.00 96.12 94 LEU A CA 1
ATOM 745 C C . LEU A 1 94 ? 4.416 -8.267 1.635 1.00 96.12 94 LEU A C 1
ATOM 747 O O . LEU A 1 94 ? 4.383 -9.496 1.497 1.00 96.12 94 LEU A O 1
ATOM 751 N N . PHE A 1 95 ? 5.554 -7.576 1.696 1.00 95.12 95 PHE A N 1
ATOM 752 C CA . PHE A 1 95 ? 6.882 -8.119 1.420 1.00 95.12 95 PHE A CA 1
ATOM 753 C C . PHE A 1 95 ? 7.885 -7.807 2.549 1.00 95.12 95 PHE A C 1
ATOM 755 O O . PHE A 1 95 ? 8.939 -7.228 2.296 1.00 95.12 95 PHE A O 1
ATOM 762 N N . PRO A 1 96 ? 7.624 -8.236 3.798 1.00 94.31 96 PRO A N 1
ATOM 763 C CA . PRO A 1 96 ? 8.403 -7.808 4.969 1.00 94.31 96 PRO A CA 1
ATOM 764 C C . PRO A 1 96 ? 9.871 -8.262 4.966 1.00 94.31 96 PRO A C 1
ATOM 766 O O . PRO A 1 96 ? 10.669 -7.759 5.747 1.00 94.31 96 PRO A O 1
ATOM 769 N N . ASN A 1 97 ? 10.225 -9.222 4.108 1.00 93.00 97 ASN A N 1
ATOM 770 C CA . ASN A 1 97 ? 11.584 -9.752 3.976 1.00 93.00 97 ASN A CA 1
ATOM 771 C C . ASN A 1 97 ? 12.329 -9.183 2.755 1.00 93.00 97 ASN A C 1
ATOM 773 O O . ASN A 1 97 ? 13.398 -9.691 2.411 1.00 93.00 97 ASN A O 1
ATOM 777 N N . GLY A 1 98 ? 11.748 -8.189 2.075 1.00 90.88 98 GLY A N 1
ATOM 778 C CA . GLY A 1 98 ? 12.325 -7.588 0.881 1.00 90.88 98 GLY A CA 1
ATOM 779 C C . GLY A 1 98 ? 12.503 -8.569 -0.285 1.00 90.88 98 GLY A C 1
ATOM 780 O O . GLY A 1 98 ? 11.808 -9.584 -0.378 1.00 90.88 98 GLY A O 1
ATOM 781 N N . SER A 1 99 ? 13.437 -8.248 -1.183 1.00 88.25 99 SER A N 1
ATOM 782 C CA . SER A 1 99 ? 13.782 -9.047 -2.363 1.00 88.25 99 SER A CA 1
ATOM 783 C C . SER A 1 99 ? 15.287 -8.996 -2.617 1.00 88.25 99 SER A C 1
ATOM 785 O O . SER A 1 99 ? 15.931 -7.956 -2.479 1.00 88.25 99 SER A O 1
ATOM 787 N N . LYS A 1 100 ? 15.873 -10.132 -3.015 1.00 86.69 100 LYS A N 1
ATOM 788 C CA . LYS A 1 100 ? 17.304 -10.205 -3.370 1.00 86.69 100 LYS A CA 1
ATOM 789 C C . LYS A 1 100 ? 17.605 -9.563 -4.726 1.00 86.69 100 LYS A C 1
ATOM 791 O O . LYS A 1 100 ? 18.769 -9.317 -5.037 1.00 86.69 100 LYS A O 1
ATOM 796 N N . THR A 1 101 ? 16.571 -9.327 -5.527 1.00 84.94 101 THR A N 1
ATOM 797 C CA . THR A 1 101 ? 16.675 -8.694 -6.838 1.00 84.94 101 THR A CA 1
ATOM 798 C C . THR A 1 101 ? 17.111 -7.242 -6.679 1.00 84.94 101 THR A C 1
ATOM 800 O O . THR A 1 101 ? 16.641 -6.538 -5.788 1.00 84.94 101 THR A O 1
ATOM 803 N N . LEU A 1 102 ? 18.016 -6.791 -7.548 1.00 83.50 102 LEU A N 1
ATOM 804 C CA . LEU A 1 102 ? 18.390 -5.382 -7.609 1.00 83.50 102 LEU A CA 1
ATOM 805 C C . LEU A 1 102 ? 17.211 -4.580 -8.158 1.00 83.50 102 LEU A C 1
ATOM 807 O O . LEU A 1 102 ? 16.807 -4.787 -9.301 1.00 83.50 102 LEU A O 1
ATOM 811 N N . ILE A 1 103 ? 16.703 -3.656 -7.353 1.00 84.62 103 ILE A N 1
ATOM 812 C CA . ILE A 1 103 ? 15.664 -2.706 -7.749 1.00 84.62 103 ILE A CA 1
ATOM 813 C C . ILE A 1 103 ? 16.209 -1.279 -7.683 1.00 84.62 103 ILE A C 1
ATOM 815 O O . ILE A 1 103 ? 17.254 -1.037 -7.073 1.00 84.62 103 ILE A O 1
ATOM 819 N N . THR A 1 104 ? 15.503 -0.340 -8.312 1.00 83.25 104 THR A N 1
ATOM 820 C CA . THR A 1 104 ? 15.753 1.091 -8.117 1.00 83.25 104 THR A CA 1
ATOM 821 C C . THR A 1 104 ? 15.155 1.499 -6.773 1.00 83.25 104 THR A C 1
ATOM 823 O O . THR A 1 104 ? 13.940 1.542 -6.619 1.00 83.25 104 THR A O 1
ATOM 826 N N . GLY A 1 105 ? 16.012 1.750 -5.792 1.00 78.31 105 GLY A N 1
ATOM 827 C CA . GLY A 1 105 ? 15.636 2.112 -4.437 1.00 78.31 105 GLY A CA 1
ATOM 828 C C . GLY A 1 105 ? 15.681 3.618 -4.180 1.00 78.31 105 GLY A C 1
ATOM 829 O O . GLY A 1 105 ? 15.380 4.465 -5.029 1.00 78.31 105 GLY A O 1
ATOM 830 N N . ARG A 1 106 ? 16.066 3.957 -2.950 1.00 78.44 106 ARG A N 1
ATOM 831 C CA . ARG A 1 106 ? 16.132 5.326 -2.429 1.00 78.44 106 ARG A CA 1
ATOM 832 C C . ARG A 1 106 ? 17.105 6.169 -3.258 1.00 78.44 106 ARG A C 1
ATOM 834 O O . ARG A 1 106 ? 18.276 5.835 -3.403 1.00 78.44 106 ARG A O 1
ATOM 841 N N . ASN A 1 107 ? 16.640 7.322 -3.742 1.00 82.50 107 ASN A N 1
ATOM 842 C CA . ASN A 1 107 ? 17.443 8.261 -4.540 1.00 82.50 107 ASN A CA 1
ATOM 843 C C . ASN A 1 107 ? 18.060 7.634 -5.810 1.00 82.50 107 ASN A C 1
ATOM 845 O O . ASN A 1 107 ? 19.116 8.072 -6.263 1.00 82.50 107 ASN A O 1
ATOM 849 N N . GLY A 1 108 ? 17.415 6.608 -6.378 1.00 80.69 108 GLY A N 1
ATOM 850 C CA . GLY A 1 108 ? 17.862 5.964 -7.615 1.00 80.69 108 GLY A CA 1
ATOM 851 C C . GLY A 1 108 ? 19.003 4.960 -7.439 1.00 80.69 108 GLY A C 1
ATOM 852 O O . GLY A 1 108 ? 19.608 4.547 -8.431 1.00 80.69 108 GLY A O 1
ATOM 853 N N . ASP A 1 109 ? 19.324 4.561 -6.205 1.00 84.81 109 ASP A N 1
ATOM 854 C CA . ASP A 1 109 ? 20.331 3.534 -5.971 1.00 84.81 109 ASP A CA 1
ATOM 855 C C . ASP A 1 109 ? 19.868 2.156 -6.471 1.00 84.81 109 ASP A C 1
ATOM 857 O O . ASP A 1 109 ? 18.684 1.845 -6.485 1.00 84.81 109 ASP A O 1
ATOM 861 N N . LYS A 1 110 ? 20.803 1.313 -6.924 1.00 87.38 110 LYS A N 1
ATOM 862 C CA . LYS A 1 110 ? 20.497 -0.063 -7.347 1.00 87.38 110 LYS A CA 1
ATOM 863 C C . LYS A 1 110 ? 20.998 -1.042 -6.305 1.00 87.38 110 LYS A C 1
ATOM 865 O O . LYS A 1 110 ? 22.195 -1.332 -6.260 1.00 87.38 110 LYS A O 1
ATOM 870 N N . LYS A 1 111 ? 20.103 -1.525 -5.444 1.00 86.50 111 LYS A N 1
ATOM 871 C CA . LYS A 1 111 ? 20.439 -2.439 -4.341 1.00 86.50 111 LYS A CA 1
ATOM 872 C C . LYS A 1 111 ? 19.324 -3.463 -4.114 1.00 86.50 111 LYS A C 1
ATOM 874 O O . LYS A 1 111 ? 18.201 -3.240 -4.560 1.00 86.50 111 LYS A O 1
ATOM 879 N N . PRO A 1 112 ? 19.623 -4.585 -3.434 1.00 87.00 112 PRO A N 1
ATOM 880 C CA . PRO A 1 112 ? 18.586 -5.478 -2.942 1.00 87.00 112 PRO A CA 1
ATOM 881 C C . PRO A 1 112 ? 17.708 -4.755 -1.922 1.00 87.00 112 PRO A C 1
ATOM 883 O O . PRO A 1 112 ? 18.220 -4.057 -1.038 1.00 87.00 112 PRO A O 1
ATOM 886 N N . GLU A 1 113 ? 16.402 -4.957 -2.032 1.00 89.06 113 GLU A N 1
ATOM 887 C CA . GLU A 1 113 ? 15.427 -4.378 -1.118 1.00 89.06 113 GLU A CA 1
ATOM 888 C C . GLU A 1 113 ? 15.371 -5.202 0.167 1.00 89.06 113 GLU A C 1
ATOM 890 O O . GLU A 1 113 ? 15.276 -6.429 0.115 1.00 89.06 113 GLU A O 1
ATOM 895 N N . LYS A 1 114 ? 15.439 -4.548 1.328 1.00 89.56 114 LYS A N 1
ATOM 896 C CA . LYS A 1 114 ? 15.509 -5.234 2.628 1.00 89.56 114 LYS A CA 1
ATOM 897 C C . LYS A 1 114 ? 14.186 -5.226 3.380 1.00 89.56 114 LYS A C 1
ATOM 899 O O . LYS A 1 114 ? 13.881 -6.211 4.042 1.00 89.56 114 LYS A O 1
ATOM 904 N N . ASP A 1 115 ? 13.445 -4.123 3.312 1.00 89.81 115 ASP A N 1
ATOM 905 C CA . ASP A 1 115 ? 12.215 -3.909 4.085 1.00 89.81 115 ASP A CA 1
ATOM 906 C C . ASP A 1 115 ? 10.948 -4.001 3.220 1.00 89.81 115 ASP A C 1
ATOM 908 O O . ASP A 1 115 ? 9.828 -3.983 3.733 1.00 89.81 115 ASP A O 1
ATOM 912 N N . GLY A 1 116 ? 11.132 -4.128 1.905 1.00 93.31 116 GLY A N 1
ATOM 913 C CA . GLY A 1 116 ? 10.071 -4.375 0.940 1.00 93.31 116 GLY A CA 1
ATOM 914 C C . GLY A 1 116 ? 9.330 -3.127 0.490 1.00 93.31 116 GLY A C 1
ATOM 915 O O . GLY A 1 116 ? 8.465 -3.244 -0.371 1.00 93.31 116 GLY A O 1
ATOM 916 N N . GLY A 1 117 ? 9.647 -1.943 1.018 1.00 93.56 117 GLY A N 1
ATOM 917 C CA . GLY A 1 117 ? 8.891 -0.717 0.749 1.00 93.56 117 GLY A CA 1
ATOM 918 C C . GLY A 1 117 ? 8.922 -0.255 -0.710 1.00 93.56 117 GLY A C 1
ATOM 919 O O . GLY A 1 117 ? 7.964 0.352 -1.178 1.00 93.56 117 GLY A O 1
ATOM 920 N N . TYR A 1 118 ? 9.979 -0.599 -1.446 1.00 93.56 118 TYR A N 1
ATOM 921 C CA . TYR A 1 118 ? 10.171 -0.244 -2.858 1.00 93.56 118 TYR A CA 1
ATOM 922 C C . TYR A 1 118 ? 9.827 -1.379 -3.838 1.00 93.56 118 TYR A C 1
ATOM 924 O O . TYR A 1 118 ? 10.193 -1.321 -5.006 1.00 93.56 118 TYR A O 1
ATOM 932 N N . LEU A 1 119 ? 9.141 -2.437 -3.389 1.00 94.88 119 LEU A N 1
ATOM 933 C CA . LEU A 1 119 ? 8.769 -3.5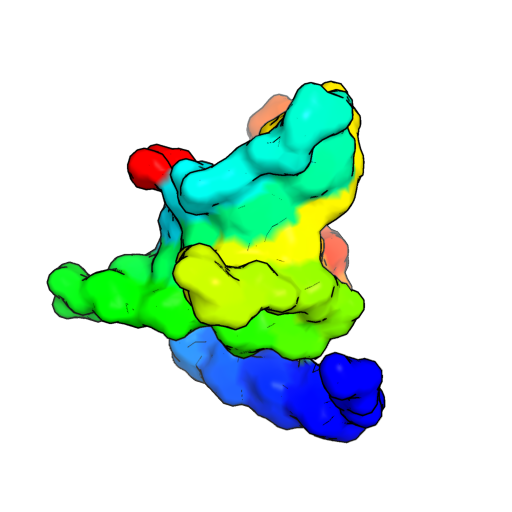61 -4.263 1.00 94.88 119 LEU A CA 1
ATOM 934 C C . LEU 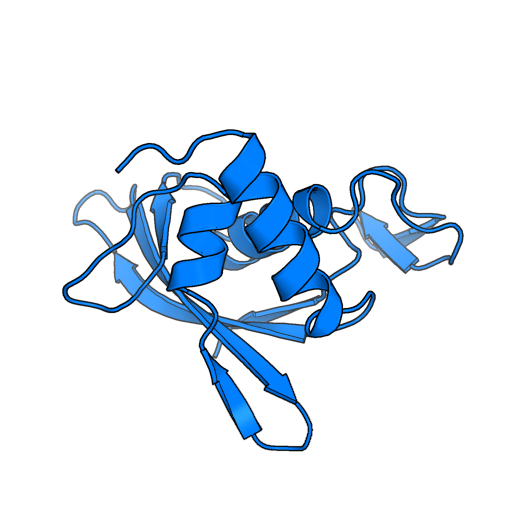A 1 119 ? 7.489 -3.330 -5.069 1.00 94.88 119 LEU A C 1
ATOM 936 O O . LEU A 1 119 ? 7.132 -4.185 -5.877 1.00 94.88 119 LEU A O 1
ATOM 940 N N . LEU A 1 120 ? 6.810 -2.204 -4.867 1.00 95.75 120 LEU A N 1
ATOM 941 C CA . LEU A 1 120 ? 5.668 -1.772 -5.663 1.00 95.75 120 LEU A CA 1
ATOM 942 C C . LEU A 1 120 ? 5.938 -0.388 -6.235 1.00 95.75 120 LEU A C 1
ATOM 944 O O . LEU A 1 120 ? 6.453 0.489 -5.543 1.00 95.75 120 LEU A O 1
ATOM 948 N N . GLU A 1 121 ? 5.518 -0.192 -7.478 1.00 95.06 121 GLU A N 1
ATOM 949 C CA . GLU A 1 121 ? 5.536 1.114 -8.126 1.00 95.06 121 GLU A CA 1
ATOM 950 C C . GLU A 1 121 ? 4.247 1.865 -7.794 1.00 95.06 121 GLU A C 1
ATOM 952 O O . GLU A 1 121 ? 3.173 1.265 -7.692 1.00 95.06 121 GLU A O 1
ATOM 957 N N . GLN A 1 122 ? 4.327 3.186 -7.656 1.00 96.81 122 GLN A N 1
ATOM 958 C CA . GLN A 1 122 ? 3.163 4.034 -7.413 1.00 96.81 122 GLN A CA 1
ATOM 959 C C . GLN A 1 122 ? 2.965 5.018 -8.563 1.00 96.81 122 GLN A C 1
ATOM 961 O O . GLN A 1 122 ? 3.912 5.651 -9.021 1.00 96.81 122 GLN A O 1
ATOM 966 N N . VAL A 1 123 ? 1.717 5.158 -9.012 1.00 98.00 123 VAL A N 1
ATOM 967 C CA . VAL A 1 123 ? 1.327 6.123 -10.046 1.00 98.00 123 VAL A CA 1
ATOM 968 C C . VAL A 1 123 ? 0.047 6.840 -9.630 1.00 98.00 123 VAL A C 1
ATOM 970 O O . VAL A 1 123 ? -0.937 6.207 -9.243 1.00 98.00 123 VAL A O 1
ATOM 973 N N . TRP A 1 124 ? 0.039 8.166 -9.741 1.00 97.94 124 TRP A N 1
ATOM 974 C CA . TRP A 1 124 ? -1.182 8.962 -9.620 1.00 97.94 124 TRP A CA 1
ATOM 975 C C . TRP A 1 124 ? -1.994 8.922 -10.920 1.00 97.94 124 TRP A C 1
ATOM 977 O O . TRP A 1 124 ? -1.427 9.087 -11.999 1.00 97.94 124 TRP A O 1
ATOM 987 N N . MET A 1 125 ? -3.310 8.717 -10.800 1.00 94.12 125 MET A N 1
ATOM 988 C CA . MET A 1 125 ? -4.294 8.874 -11.884 1.00 94.12 125 MET A CA 1
ATOM 989 C C . MET A 1 125 ? -5.128 10.133 -11.696 1.00 94.12 125 MET A C 1
ATOM 991 O O . MET A 1 125 ? -5.493 10.413 -10.526 1.00 94.12 125 MET A O 1
#

Secondary structure (DSSP, 8-state):
-PPPHHHHHHHHHHHHHH--TTPEEEEEEEEE-TTSSEEEEEEEEEETTEEEE-HHHHHHHHT-EEETTTTEEEEE--SS-HHHHHHHHHHHHH-TT-EEEEEE-GGG-EEEESSSTTSSEEEE-

pLDDT: mean 93.57, std 6.25, range [57.12, 98.69]

Organism: NCBI:txid412755

Radius of gyration: 14.35 Å; chains: 1; bounding box: 39×35×34 Å